Protein AF-A0A243SCW1-F1 (afdb_monomer_lite)

Sequence (104 aa):
MINEIIKKNAVKYGIISALFGVFATTFMYVIDINLFVNIGLGFGILGVYLLIGIILLSATKKEMQNKFSYKEAFTTYFLSALIGITISTAFSLLLFNVIDTEAR

Radius of gyration: 15.83 Å; chains: 1; bounding box: 39×26×42 Å

Foldseek 3Di:
DADPLLVVLLVVLLVVLQVLLLVVLVCCVVPDVCVVVPVVVVVVNVVVLVVSLVCSLVVSCVVVVNPADPVSSCSSSVSSPVSSCVNSVVSVCCCCVPVPVVSD

Structure (mmCIF, N/CA/C/O backbone):
data_AF-A0A243SCW1-F1
#
_entry.id   AF-A0A243SCW1-F1
#
loop_
_atom_site.group_PDB
_atom_site.id
_atom_site.type_symbol
_atom_site.label_atom_id
_atom_site.label_alt_id
_atom_site.label_comp_id
_atom_site.label_asym_id
_atom_site.label_entity_id
_atom_site.label_seq_id
_atom_site.pdbx_PDB_ins_code
_atom_site.Cartn_x
_atom_site.Cartn_y
_atom_site.Cartn_z
_atom_site.occupancy
_atom_site.B_iso_or_equiv
_atom_site.auth_seq_id
_atom_site.auth_comp_id
_atom_site.auth_asym_id
_atom_site.auth_atom_id
_atom_site.pdbx_PDB_model_num
ATOM 1 N N . MET A 1 1 ? -4.479 -9.022 22.146 1.00 74.06 1 MET A N 1
ATOM 2 C CA . MET A 1 1 ? -4.724 -9.553 20.787 1.00 74.06 1 MET A CA 1
ATOM 3 C C . MET A 1 1 ? -5.248 -8.429 19.909 1.00 74.06 1 MET A C 1
ATOM 5 O O . MET A 1 1 ? -5.885 -7.526 20.440 1.00 74.06 1 MET A O 1
ATOM 9 N N . ILE A 1 2 ? -4.917 -8.435 18.616 1.00 85.00 2 ILE A N 1
ATOM 10 C CA . ILE A 1 2 ? -5.414 -7.430 17.666 1.00 85.00 2 ILE A CA 1
ATOM 11 C C . ILE A 1 2 ? -6.901 -7.682 17.392 1.00 85.00 2 ILE A C 1
ATOM 13 O O . ILE A 1 2 ? -7.344 -8.826 17.435 1.00 85.00 2 ILE A O 1
ATOM 17 N N . ASN A 1 3 ? -7.670 -6.627 17.130 1.00 93.12 3 ASN A N 1
ATOM 18 C CA . ASN A 1 3 ? -9.074 -6.768 16.754 1.00 93.12 3 ASN A CA 1
ATOM 19 C C . ASN A 1 3 ? -9.181 -7.406 15.352 1.00 93.12 3 ASN A C 1
ATOM 21 O O . ASN A 1 3 ? -8.502 -6.972 14.421 1.00 93.12 3 ASN A O 1
ATOM 25 N N . GLU A 1 4 ? -10.047 -8.406 15.183 1.00 95.25 4 GLU A N 1
ATOM 26 C CA . GLU A 1 4 ? -10.215 -9.107 13.901 1.00 95.25 4 GLU A CA 1
ATOM 27 C C . GLU A 1 4 ? -10.690 -8.185 12.765 1.00 95.25 4 GLU A C 1
ATOM 29 O O . GLU A 1 4 ? -10.270 -8.355 11.621 1.00 95.25 4 GLU A O 1
ATOM 34 N N . ILE A 1 5 ? -11.487 -7.151 13.063 1.00 96.12 5 ILE A N 1
ATOM 35 C CA . ILE A 1 5 ? -11.906 -6.137 12.081 1.00 96.12 5 ILE A CA 1
ATOM 36 C C . ILE A 1 5 ? -10.687 -5.358 11.574 1.00 96.12 5 ILE A C 1
ATOM 38 O O . ILE A 1 5 ? -10.529 -5.188 10.365 1.00 96.12 5 ILE A O 1
ATOM 42 N N . ILE A 1 6 ? -9.797 -4.942 12.484 1.00 96.38 6 ILE A N 1
ATOM 43 C CA . ILE A 1 6 ? -8.549 -4.239 12.144 1.00 96.38 6 ILE A CA 1
ATOM 44 C C . ILE A 1 6 ? -7.691 -5.114 11.234 1.00 96.38 6 ILE A C 1
ATOM 46 O O . ILE A 1 6 ? -7.247 -4.655 10.185 1.00 96.38 6 ILE A O 1
ATOM 50 N N . LYS A 1 7 ? -7.489 -6.382 11.606 1.00 97.00 7 LYS A N 1
ATOM 51 C CA . LYS A 1 7 ? -6.690 -7.330 10.822 1.00 97.00 7 LYS A CA 1
ATOM 52 C C . LYS A 1 7 ? -7.281 -7.542 9.427 1.00 97.00 7 LYS A C 1
ATOM 54 O O . LYS A 1 7 ? -6.567 -7.409 8.436 1.00 97.00 7 LYS A O 1
ATOM 59 N N . LYS A 1 8 ? -8.584 -7.825 9.345 1.00 98.00 8 LYS A N 1
ATOM 60 C CA . LYS A 1 8 ? -9.307 -8.045 8.085 1.00 98.00 8 LYS A CA 1
ATOM 61 C C . LYS A 1 8 ? -9.193 -6.838 7.153 1.00 98.00 8 LYS A C 1
ATOM 63 O O . LYS A 1 8 ? -8.849 -6.999 5.982 1.00 98.00 8 LYS A O 1
ATOM 68 N N . ASN A 1 9 ? -9.456 -5.635 7.663 1.00 98.12 9 ASN A N 1
ATOM 69 C CA . ASN A 1 9 ? -9.432 -4.426 6.845 1.00 98.12 9 ASN A CA 1
ATOM 70 C C . ASN A 1 9 ? -8.008 -4.028 6.457 1.00 98.12 9 ASN A C 1
ATOM 72 O O . ASN A 1 9 ? -7.777 -3.713 5.292 1.00 98.12 9 ASN A O 1
ATOM 76 N N . ALA A 1 10 ? -7.039 -4.134 7.367 1.00 98.06 10 ALA A N 1
ATOM 77 C CA . ALA A 1 10 ? -5.641 -3.889 7.035 1.00 98.06 10 ALA A CA 1
ATOM 78 C C . ALA A 1 10 ? -5.153 -4.797 5.894 1.00 98.06 10 ALA A C 1
ATOM 80 O O . ALA A 1 10 ? -4.542 -4.310 4.948 1.00 98.06 10 ALA A O 1
ATOM 81 N N . VAL A 1 11 ? -5.482 -6.094 5.926 1.00 98.44 11 VAL A N 1
ATOM 82 C CA . VAL A 1 11 ? -5.130 -7.025 4.840 1.00 98.44 11 VAL A CA 1
ATOM 83 C C . VAL A 1 11 ? -5.835 -6.652 3.538 1.00 98.44 11 VAL A C 1
ATOM 85 O O . VAL A 1 11 ? -5.181 -6.533 2.504 1.00 98.44 11 VAL A O 1
ATOM 88 N N . LYS A 1 12 ? -7.152 -6.418 3.578 1.00 98.62 12 LYS A N 1
ATOM 89 C CA . LYS A 1 12 ? -7.940 -6.065 2.389 1.00 98.62 12 LYS A CA 1
ATOM 90 C C . LYS A 1 12 ? -7.382 -4.832 1.677 1.00 98.62 12 LYS A C 1
ATOM 92 O O . LYS A 1 12 ? -7.117 -4.886 0.480 1.00 98.62 12 LYS A O 1
ATOM 97 N N . TYR A 1 13 ? -7.219 -3.724 2.395 1.00 98.56 13 TYR A N 1
ATOM 98 C CA . TYR A 1 13 ? -6.745 -2.480 1.789 1.00 98.56 13 TYR A CA 1
ATOM 99 C C . TYR A 1 13 ? -5.239 -2.502 1.517 1.00 98.56 13 TYR A C 1
ATOM 101 O O . TYR A 1 13 ? -4.798 -1.866 0.568 1.00 98.56 13 TYR A O 1
ATOM 109 N N . GLY A 1 14 ? -4.463 -3.295 2.261 1.00 98.50 14 GLY A N 1
ATOM 110 C CA . GLY A 1 14 ? -3.059 -3.549 1.953 1.00 98.50 14 GLY A CA 1
ATOM 111 C C . GLY A 1 14 ? -2.881 -4.250 0.608 1.00 98.50 14 GLY A C 1
ATOM 112 O O . GLY A 1 14 ? -2.054 -3.824 -0.192 1.00 98.50 14 GLY A O 1
ATOM 113 N N . ILE A 1 15 ? -3.712 -5.255 0.311 1.00 98.62 15 ILE A N 1
ATOM 114 C CA . ILE A 1 15 ? -3.732 -5.921 -1.000 1.00 98.62 15 ILE A CA 1
ATOM 115 C C . ILE A 1 15 ? -4.191 -4.956 -2.102 1.00 98.62 15 ILE A C 1
ATOM 117 O O . ILE A 1 15 ? -3.603 -4.948 -3.178 1.00 98.62 15 ILE A O 1
ATOM 121 N N . ILE A 1 16 ? -5.194 -4.108 -1.847 1.00 98.56 16 ILE A N 1
ATOM 122 C CA . ILE A 1 16 ? -5.627 -3.084 -2.818 1.00 98.56 16 ILE A CA 1
ATOM 123 C C . ILE A 1 16 ? -4.477 -2.115 -3.137 1.00 98.56 16 ILE A C 1
ATOM 125 O O . ILE A 1 16 ? -4.198 -1.870 -4.309 1.00 98.56 16 ILE A O 1
ATOM 129 N N . SER A 1 17 ? -3.778 -1.609 -2.116 1.00 98.44 17 SER A N 1
ATOM 130 C CA . SER A 1 17 ? -2.594 -0.758 -2.287 1.00 98.44 17 SER A CA 1
ATOM 131 C C . SER A 1 17 ? -1.472 -1.472 -3.040 1.00 98.44 17 SER A C 1
ATOM 133 O O . SER A 1 17 ? -0.828 -0.859 -3.887 1.00 98.44 17 SER A O 1
ATOM 135 N N . ALA A 1 18 ? -1.250 -2.759 -2.759 1.00 98.44 18 ALA A N 1
ATOM 136 C CA . ALA A 1 18 ? -0.260 -3.570 -3.458 1.00 98.44 18 ALA A CA 1
ATOM 137 C C . ALA A 1 18 ? -0.590 -3.712 -4.948 1.00 98.44 18 ALA A C 1
ATOM 139 O O . ALA A 1 18 ? 0.259 -3.455 -5.794 1.00 98.44 18 ALA A O 1
ATOM 140 N N . LEU A 1 19 ? -1.832 -4.075 -5.279 1.00 98.44 19 LEU A N 1
ATOM 141 C CA . LEU A 1 19 ? -2.275 -4.207 -6.668 1.00 98.44 19 LEU A CA 1
ATOM 142 C C . LEU A 1 19 ? -2.133 -2.883 -7.417 1.00 98.44 19 LEU A C 1
ATOM 144 O O . LEU A 1 19 ? -1.602 -2.866 -8.524 1.00 98.44 19 LEU A O 1
ATOM 148 N N . PHE A 1 20 ? -2.549 -1.775 -6.800 1.00 98.38 20 PHE A N 1
ATOM 149 C CA . PHE A 1 20 ? -2.352 -0.449 -7.378 1.00 98.38 20 PHE A CA 1
ATOM 150 C C . PHE A 1 20 ? -0.869 -0.156 -7.637 1.00 98.38 20 PHE A C 1
ATOM 152 O O . PHE A 1 20 ? -0.530 0.270 -8.737 1.00 98.38 20 PHE A O 1
ATOM 159 N N . GLY A 1 21 ? 0.011 -0.425 -6.669 1.00 97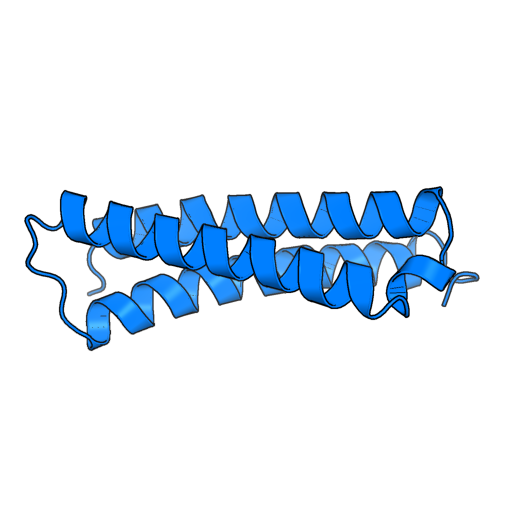.94 21 GLY A N 1
ATOM 160 C CA . GLY A 1 21 ? 1.452 -0.235 -6.825 1.00 97.94 21 GLY A CA 1
ATOM 161 C C . GLY A 1 21 ? 2.043 -1.077 -7.955 1.00 97.94 21 GLY A C 1
ATOM 162 O O . GLY A 1 21 ? 2.737 -0.535 -8.808 1.00 97.94 21 GLY A O 1
ATOM 163 N N . VAL A 1 22 ? 1.702 -2.367 -8.024 1.00 98.38 22 VAL A N 1
ATOM 164 C CA . VAL A 1 22 ? 2.131 -3.275 -9.103 1.00 98.38 22 VAL A CA 1
ATOM 165 C C . VAL A 1 22 ? 1.681 -2.760 -10.470 1.00 98.38 22 VAL A C 1
ATOM 167 O O . VAL A 1 22 ? 2.493 -2.684 -11.395 1.00 98.38 22 VAL A O 1
ATOM 170 N N . PHE A 1 23 ? 0.413 -2.360 -10.606 1.00 98.00 23 PHE A N 1
ATOM 171 C CA . PHE A 1 23 ? -0.088 -1.800 -11.860 1.00 98.00 23 PHE A CA 1
ATOM 172 C C . PHE A 1 23 ? 0.607 -0.489 -12.208 1.00 98.00 23 PHE A C 1
ATOM 174 O O . PHE A 1 23 ? 1.062 -0.341 -13.337 1.00 98.00 23 PHE A O 1
ATOM 181 N N . ALA A 1 24 ? 0.740 0.437 -11.258 1.00 97.38 24 ALA A N 1
ATOM 182 C CA . ALA A 1 24 ? 1.410 1.712 -11.484 1.00 97.38 24 ALA A CA 1
ATOM 183 C C . ALA A 1 24 ? 2.859 1.506 -11.951 1.00 97.38 24 ALA A C 1
ATOM 185 O O . ALA A 1 24 ? 3.255 2.074 -12.967 1.00 97.38 24 ALA A O 1
ATOM 186 N N . THR A 1 25 ? 3.624 0.648 -11.268 1.00 97.06 25 THR A N 1
ATOM 187 C CA . THR A 1 25 ? 4.993 0.286 -11.663 1.00 97.06 25 THR A CA 1
ATOM 188 C C . THR A 1 25 ? 5.027 -0.325 -13.061 1.00 97.06 25 THR A C 1
ATOM 190 O O . THR A 1 25 ? 5.843 0.092 -13.876 1.00 97.06 25 THR A O 1
ATOM 193 N N . THR A 1 26 ? 4.120 -1.256 -13.366 1.00 97.06 26 THR A N 1
ATOM 194 C CA . THR A 1 26 ? 4.063 -1.907 -14.685 1.00 97.06 26 THR A CA 1
ATOM 195 C C . THR A 1 26 ? 3.730 -0.910 -15.794 1.00 97.06 26 THR A C 1
ATOM 197 O O . THR A 1 26 ? 4.383 -0.915 -16.831 1.00 97.06 26 THR A O 1
ATOM 200 N N . PHE A 1 27 ? 2.748 -0.027 -15.589 1.00 96.88 27 PHE A N 1
ATOM 201 C CA . PHE A 1 27 ? 2.374 0.983 -16.581 1.00 96.88 27 PHE A CA 1
ATOM 202 C C . PHE A 1 27 ? 3.499 1.981 -16.836 1.00 96.88 27 PHE A C 1
ATOM 204 O O . PHE A 1 27 ? 3.786 2.273 -17.992 1.00 96.88 27 PHE A O 1
ATOM 211 N N . MET A 1 28 ? 4.147 2.483 -15.781 1.00 96.56 28 MET A N 1
ATOM 212 C CA . MET A 1 28 ? 5.291 3.383 -15.941 1.00 96.56 28 MET A CA 1
ATOM 213 C C . MET A 1 28 ? 6.424 2.690 -16.700 1.00 96.56 28 MET A C 1
ATOM 215 O O . MET A 1 28 ? 6.946 3.256 -17.650 1.00 96.56 28 MET A O 1
ATOM 219 N N . TYR A 1 29 ? 6.736 1.442 -16.346 1.00 96.25 29 TYR A N 1
ATOM 220 C CA . TYR A 1 29 ? 7.762 0.652 -17.023 1.00 96.25 29 TYR A CA 1
ATOM 221 C C . TYR A 1 29 ? 7.458 0.413 -18.514 1.00 96.25 29 TYR A C 1
ATOM 223 O O . TYR A 1 29 ? 8.327 0.632 -19.350 1.00 96.25 29 TYR A O 1
ATOM 231 N N . VAL A 1 30 ? 6.232 0.005 -18.863 1.00 96.25 30 VAL A N 1
ATOM 232 C CA . VAL A 1 30 ? 5.866 -0.337 -20.253 1.00 96.25 30 VAL A CA 1
ATOM 233 C C . VAL A 1 30 ? 5.711 0.898 -21.148 1.00 96.25 30 VAL A C 1
ATOM 235 O O . VAL A 1 30 ? 5.958 0.808 -22.348 1.00 96.25 30 VAL A O 1
ATOM 238 N N . ILE A 1 31 ? 5.263 2.033 -20.600 1.00 96.50 31 ILE A N 1
ATOM 239 C CA . ILE A 1 31 ? 5.009 3.248 -21.387 1.00 96.50 31 ILE A CA 1
ATOM 240 C C . ILE A 1 31 ? 6.297 4.048 -21.596 1.00 96.50 31 ILE A C 1
ATOM 242 O O . ILE A 1 31 ? 6.661 4.317 -22.738 1.00 96.50 31 ILE A O 1
ATOM 246 N N . ASP A 1 32 ? 6.942 4.472 -20.507 1.00 94.19 32 ASP A N 1
ATOM 247 C CA . ASP A 1 32 ? 8.178 5.259 -20.526 1.00 94.19 32 ASP A CA 1
ATOM 248 C C . ASP A 1 32 ? 8.780 5.301 -19.115 1.00 94.19 32 ASP A C 1
ATOM 250 O O . ASP A 1 32 ? 8.178 5.819 -18.169 1.00 94.19 32 ASP A O 1
ATOM 254 N N . ILE A 1 33 ? 10.009 4.810 -18.975 1.00 93.00 33 ILE A N 1
ATOM 255 C CA . ILE A 1 33 ? 10.715 4.762 -17.693 1.00 93.00 33 ILE A CA 1
ATOM 256 C C . ILE A 1 33 ? 10.930 6.153 -17.071 1.00 93.00 33 ILE A C 1
ATOM 258 O O . ILE A 1 33 ? 11.012 6.290 -15.848 1.00 93.00 33 ILE A O 1
ATOM 262 N N . ASN A 1 34 ? 10.935 7.222 -17.873 1.00 94.75 34 ASN A N 1
ATOM 263 C CA . ASN A 1 34 ? 11.045 8.590 -17.360 1.00 94.75 34 ASN A CA 1
ATOM 264 C C . ASN A 1 34 ? 9.819 9.017 -16.531 1.00 94.75 34 ASN A C 1
ATOM 266 O O . ASN A 1 34 ? 9.879 10.003 -15.791 1.00 94.75 34 ASN A O 1
ATOM 270 N N . LEU A 1 35 ? 8.710 8.271 -16.581 1.00 96.44 35 LEU A N 1
ATOM 271 C CA . LEU A 1 35 ? 7.537 8.534 -15.745 1.00 96.44 35 LE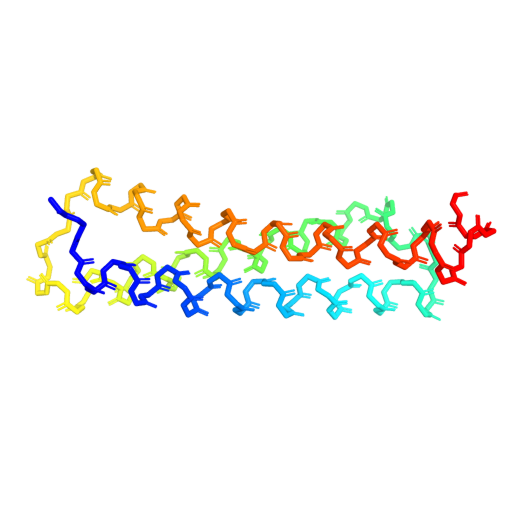U A CA 1
ATOM 272 C C . LEU A 1 35 ? 7.811 8.308 -14.250 1.00 96.44 35 LEU A C 1
ATOM 274 O O . LEU A 1 35 ? 7.161 8.954 -13.427 1.00 96.44 35 LEU A O 1
ATOM 278 N N . PHE A 1 36 ? 8.805 7.489 -13.880 1.00 94.69 36 PHE A N 1
ATOM 279 C CA . PHE A 1 36 ? 9.194 7.291 -12.476 1.00 94.69 36 PHE A CA 1
ATOM 280 C C . PHE A 1 36 ? 9.759 8.561 -11.819 1.00 94.69 36 PHE A C 1
ATOM 282 O O . PHE A 1 36 ? 9.630 8.728 -10.606 1.00 94.69 36 PHE A O 1
ATOM 289 N N . VAL A 1 37 ? 10.348 9.475 -12.601 1.00 95.75 37 VAL A N 1
ATOM 290 C CA . VAL A 1 37 ? 10.875 10.764 -12.110 1.00 95.75 37 VAL A CA 1
ATOM 291 C C . VAL A 1 37 ? 9.911 11.931 -12.348 1.00 95.75 37 VAL A C 1
ATOM 293 O O . VAL A 1 37 ? 10.206 13.076 -11.999 1.00 95.75 37 VAL A O 1
ATOM 296 N N . ASN A 1 38 ? 8.733 11.665 -12.918 1.00 97.38 38 ASN A N 1
ATOM 297 C CA . ASN A 1 38 ? 7.726 12.687 -13.153 1.00 97.38 38 ASN A CA 1
ATOM 298 C C . ASN A 1 38 ? 7.052 13.093 -11.832 1.00 97.38 38 ASN A C 1
ATOM 300 O O . ASN A 1 38 ? 6.235 12.365 -11.270 1.00 97.38 38 ASN A O 1
ATOM 304 N N . ILE A 1 39 ? 7.361 14.302 -11.360 1.00 96.31 39 ILE A N 1
ATOM 305 C CA . ILE A 1 39 ? 6.861 14.838 -10.085 1.00 96.31 39 ILE A CA 1
ATOM 306 C C . ILE A 1 39 ? 5.326 14.915 -10.054 1.00 96.31 39 ILE A C 1
ATOM 308 O O . ILE A 1 39 ? 4.713 14.602 -9.033 1.00 96.31 39 ILE A O 1
ATOM 312 N N . GLY A 1 40 ? 4.690 15.305 -11.164 1.00 96.25 40 GLY A N 1
ATOM 313 C CA . GLY A 1 40 ? 3.232 15.422 -11.250 1.00 96.25 40 GLY A CA 1
ATOM 314 C C . GLY A 1 40 ? 2.535 14.073 -11.076 1.00 96.25 40 GLY A C 1
ATOM 315 O O . GLY A 1 40 ? 1.602 13.953 -10.279 1.00 96.25 40 GLY A O 1
ATOM 31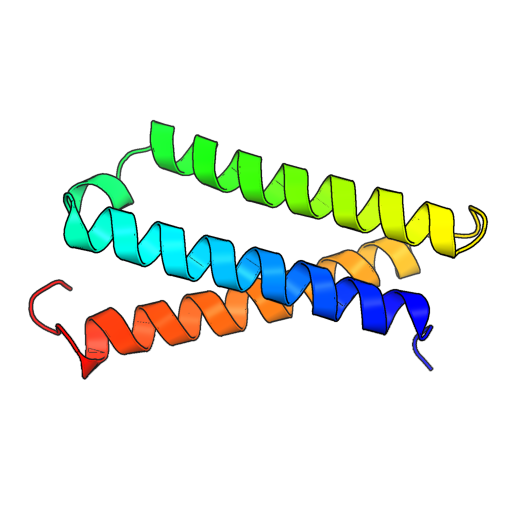6 N N . LEU A 1 41 ? 3.037 13.038 -11.755 1.00 96.38 41 LEU A N 1
ATOM 317 C CA . LEU A 1 41 ? 2.566 11.666 -11.564 1.00 96.38 41 LEU A CA 1
ATOM 318 C C . LEU A 1 41 ? 2.877 11.147 -10.162 1.00 96.38 41 LEU A C 1
ATOM 320 O O . LEU A 1 41 ? 2.015 10.509 -9.560 1.00 96.38 41 LEU A O 1
ATOM 324 N N . GLY A 1 42 ? 4.046 11.473 -9.606 1.00 96.19 42 GLY A N 1
ATOM 325 C CA . GLY A 1 42 ? 4.405 11.135 -8.229 1.00 96.19 42 GLY A CA 1
ATOM 326 C C . GLY A 1 42 ? 3.383 11.658 -7.212 1.00 96.19 42 GLY A C 1
ATOM 327 O O . GLY A 1 42 ? 2.893 10.894 -6.377 1.00 96.19 42 GLY A O 1
ATOM 328 N N . PHE A 1 43 ? 2.980 12.928 -7.325 1.00 97.44 43 PHE A N 1
ATOM 329 C CA . PHE A 1 43 ? 1.909 13.490 -6.493 1.00 97.44 43 PHE A CA 1
ATOM 330 C C . PHE A 1 43 ? 0.546 12.842 -6.760 1.00 97.44 43 PHE A C 1
ATOM 332 O O . PHE A 1 43 ? -0.212 12.619 -5.815 1.00 97.44 43 PHE A O 1
ATOM 339 N N . GLY A 1 44 ? 0.240 12.493 -8.013 1.00 97.94 44 GLY A N 1
ATOM 340 C CA . GLY A 1 44 ? -0.976 11.756 -8.361 1.00 97.94 44 GLY A CA 1
ATOM 341 C C . GLY A 1 44 ? -1.049 10.391 -7.670 1.00 97.94 44 GLY A C 1
ATOM 342 O O . GLY A 1 44 ? -2.037 10.083 -7.002 1.00 97.94 44 GLY A O 1
ATOM 343 N N . ILE A 1 45 ? 0.026 9.603 -7.756 1.00 97.12 45 ILE A N 1
ATOM 344 C CA . ILE A 1 45 ? 0.159 8.288 -7.110 1.00 97.12 45 ILE A CA 1
ATOM 345 C C . ILE A 1 45 ? 0.057 8.420 -5.586 1.00 97.12 45 ILE A C 1
ATOM 347 O O . ILE A 1 45 ? -0.674 7.657 -4.949 1.00 97.12 45 ILE A O 1
ATOM 351 N N . LEU A 1 46 ? 0.730 9.413 -4.994 1.00 96.75 46 LEU A N 1
ATOM 352 C CA . LEU A 1 46 ? 0.615 9.708 -3.563 1.00 96.75 46 LEU A CA 1
ATOM 353 C C . LEU A 1 46 ? -0.834 10.032 -3.171 1.00 96.75 46 LEU A C 1
ATOM 355 O O . LEU A 1 46 ? -1.325 9.532 -2.158 1.00 96.75 46 LEU A O 1
ATOM 359 N N . GLY A 1 47 ? -1.535 10.818 -3.991 1.00 98.25 47 GLY A N 1
ATOM 360 C CA . GLY A 1 47 ? -2.954 11.120 -3.817 1.00 98.25 47 GLY A CA 1
ATOM 361 C C . GLY A 1 47 ? -3.820 9.860 -3.776 1.00 98.25 47 GLY A C 1
ATOM 362 O O . GLY A 1 47 ? -4.659 9.727 -2.885 1.00 98.25 47 GLY A O 1
ATOM 363 N N . VAL A 1 48 ? -3.578 8.893 -4.667 1.00 98.12 48 VAL A N 1
ATOM 364 C CA . VAL A 1 48 ? -4.299 7.607 -4.655 1.00 98.12 48 VAL A CA 1
ATOM 365 C C . VAL A 1 48 ? -4.038 6.830 -3.361 1.00 98.12 48 VAL A C 1
ATOM 367 O O . VAL A 1 48 ? -4.992 6.358 -2.739 1.00 98.12 48 VAL A O 1
ATOM 370 N N . TYR A 1 49 ? -2.788 6.740 -2.895 1.00 97.81 49 TYR A N 1
ATOM 371 C CA . TYR A 1 49 ? -2.481 6.069 -1.623 1.00 97.81 49 TYR A CA 1
ATOM 372 C C . TYR A 1 49 ? -3.158 6.743 -0.422 1.00 97.81 49 TYR A C 1
ATOM 374 O O . TYR A 1 49 ? -3.684 6.050 0.455 1.00 97.81 49 TYR A O 1
ATOM 382 N N . LEU A 1 50 ? -3.209 8.079 -0.394 1.00 97.94 50 LEU A N 1
ATOM 383 C CA . LEU A 1 50 ? -3.932 8.825 0.640 1.00 97.94 50 LEU A CA 1
ATOM 384 C C . LEU A 1 50 ? -5.436 8.538 0.598 1.00 97.94 50 LEU A C 1
ATOM 386 O O . LEU A 1 50 ? -6.035 8.294 1.646 1.00 97.94 50 LEU A O 1
ATOM 390 N N . LEU A 1 51 ? -6.042 8.504 -0.592 1.00 98.50 51 LEU A N 1
ATOM 391 C CA . LEU A 1 51 ? -7.455 8.154 -0.757 1.00 98.50 51 LEU A CA 1
ATOM 392 C C . LEU A 1 51 ? -7.743 6.734 -0.258 1.00 98.50 51 LEU A C 1
ATOM 394 O O . LEU A 1 51 ? -8.705 6.539 0.486 1.00 98.50 51 LEU A O 1
ATOM 398 N N . ILE A 1 52 ? -6.893 5.757 -0.589 1.00 98.44 52 ILE A N 1
ATOM 399 C CA . ILE A 1 52 ? -7.020 4.386 -0.074 1.00 98.44 52 ILE A CA 1
ATOM 400 C C . ILE A 1 52 ? -6.935 4.379 1.459 1.00 98.44 52 ILE A C 1
ATOM 402 O O . ILE A 1 52 ? -7.763 3.742 2.112 1.00 98.44 52 ILE A O 1
ATOM 406 N N . GLY A 1 53 ? -5.988 5.121 2.043 1.00 98.12 53 GLY A N 1
ATOM 407 C CA . GLY A 1 53 ? -5.837 5.254 3.495 1.00 98.12 53 GLY A CA 1
ATOM 408 C C . GLY A 1 53 ? -7.057 5.881 4.180 1.00 98.12 53 GLY A C 1
ATOM 409 O O . GLY A 1 53 ? -7.518 5.372 5.205 1.00 98.12 53 GLY A O 1
ATOM 410 N N . ILE A 1 54 ? -7.629 6.937 3.595 1.00 98.38 54 ILE A N 1
ATOM 411 C CA . ILE A 1 54 ? -8.866 7.565 4.081 1.00 98.38 54 ILE A CA 1
ATOM 412 C C . ILE A 1 54 ? -10.015 6.553 4.039 1.00 98.38 54 ILE A C 1
ATOM 414 O O . ILE A 1 54 ? -10.685 6.346 5.051 1.00 98.38 54 ILE A O 1
ATOM 418 N N . ILE A 1 55 ? -10.211 5.873 2.904 1.00 98.56 55 ILE A N 1
ATOM 419 C CA . ILE A 1 55 ? -11.282 4.882 2.739 1.00 98.56 55 ILE A CA 1
ATOM 420 C C . ILE A 1 55 ? -11.118 3.734 3.746 1.00 98.56 55 ILE A C 1
ATOM 422 O O . ILE A 1 55 ? -12.101 3.340 4.376 1.00 98.56 55 ILE A O 1
ATOM 426 N N . LEU A 1 56 ? -9.897 3.231 3.945 1.00 98.50 56 LEU A N 1
ATOM 427 C CA . LEU A 1 56 ? -9.577 2.203 4.940 1.00 98.50 56 LEU A CA 1
ATOM 428 C C . LEU A 1 56 ? -10.013 2.621 6.349 1.00 98.50 56 LEU A C 1
ATOM 430 O O . LEU A 1 56 ? -10.700 1.863 7.044 1.00 98.50 56 LEU A O 1
ATOM 434 N N . LEU A 1 57 ? -9.602 3.813 6.787 1.00 98.31 57 LEU A N 1
ATOM 435 C CA . LEU A 1 57 ? -9.881 4.296 8.138 1.00 98.31 57 LEU A CA 1
ATOM 436 C C . LEU A 1 57 ? -11.374 4.581 8.328 1.00 98.31 57 LEU A C 1
ATOM 438 O O . LEU A 1 57 ? -11.941 4.203 9.355 1.00 98.31 57 LEU A O 1
ATOM 442 N N . SER A 1 58 ? -12.035 5.174 7.332 1.00 97.88 58 SER A N 1
ATOM 443 C CA . SER A 1 58 ? -13.480 5.422 7.353 1.00 97.88 58 SER A CA 1
ATOM 444 C C . SER A 1 58 ? -14.292 4.125 7.395 1.00 97.88 58 SER A C 1
ATOM 446 O O . SER A 1 58 ? -15.223 4.014 8.198 1.00 97.88 58 SER A O 1
ATOM 448 N N . ALA A 1 59 ? -13.933 3.128 6.581 1.00 97.62 59 ALA A N 1
ATOM 449 C CA . ALA A 1 59 ? -14.595 1.824 6.571 1.00 97.62 59 ALA A CA 1
ATOM 450 C C . ALA A 1 59 ? -14.417 1.096 7.911 1.00 97.62 59 ALA A C 1
ATOM 452 O O . ALA A 1 59 ? -15.392 0.636 8.506 1.00 97.62 59 ALA A O 1
ATOM 453 N N . THR A 1 60 ? -13.192 1.079 8.440 1.00 97.69 60 THR A N 1
ATOM 454 C CA . THR A 1 60 ? -12.884 0.421 9.719 1.00 97.69 60 THR A CA 1
ATOM 455 C C . THR A 1 60 ? -13.605 1.091 10.885 1.00 97.69 60 THR A C 1
ATOM 457 O O . THR A 1 60 ? -14.226 0.402 11.694 1.00 97.69 60 THR A O 1
ATOM 460 N N . LYS A 1 61 ? -13.631 2.430 10.932 1.00 97.12 61 LYS A N 1
ATOM 461 C CA . LYS A 1 61 ? -14.384 3.179 11.948 1.00 97.12 61 LYS A CA 1
ATOM 462 C C . LYS A 1 61 ? -15.869 2.809 11.957 1.00 97.12 61 LYS A C 1
ATOM 464 O O . LYS A 1 61 ? -16.457 2.656 13.029 1.00 97.12 61 LYS A O 1
ATOM 469 N N . LYS A 1 62 ? -16.469 2.663 10.771 1.00 96.75 62 LYS A N 1
ATOM 470 C CA . LYS A 1 62 ? -17.881 2.294 10.613 1.00 96.75 62 LYS A CA 1
ATOM 471 C C . LYS A 1 62 ? -18.152 0.873 11.117 1.00 96.75 62 LYS A C 1
ATOM 473 O O . LYS A 1 62 ? -19.109 0.670 11.859 1.00 96.75 62 LYS A O 1
ATOM 478 N N . GLU A 1 63 ? -17.301 -0.088 10.762 1.00 96.25 63 GLU A N 1
ATOM 479 C CA . GLU A 1 63 ? -17.4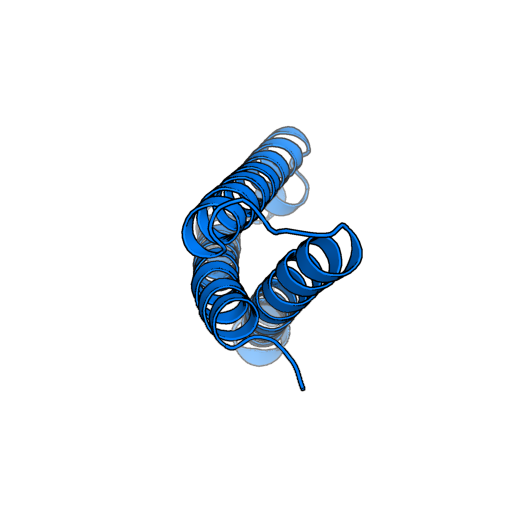20 -1.485 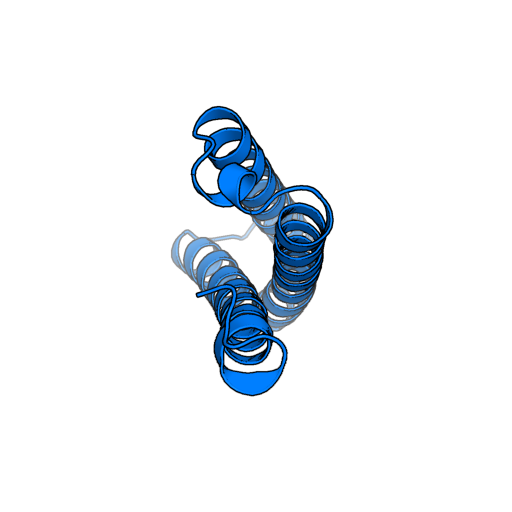11.213 1.00 96.25 63 GLU A CA 1
ATOM 480 C C . GLU A 1 63 ? -17.200 -1.645 12.724 1.00 96.25 63 GLU A C 1
ATOM 482 O O . GLU A 1 63 ? -17.818 -2.499 13.354 1.00 96.25 63 GLU A O 1
ATOM 487 N N . MET A 1 64 ? -16.387 -0.777 13.327 1.00 95.19 64 MET A N 1
ATOM 488 C CA . MET A 1 64 ? -16.159 -0.732 14.774 1.00 95.19 64 MET A CA 1
ATOM 489 C C . MET A 1 64 ? -17.238 0.049 15.548 1.00 95.19 64 MET A C 1
ATOM 491 O O . MET A 1 64 ? -17.016 0.441 16.694 1.00 95.19 64 MET A O 1
ATOM 495 N N . GLN A 1 65 ? -18.405 0.311 14.946 1.00 93.50 65 GLN A N 1
ATOM 496 C CA . GLN A 1 65 ? -19.505 1.059 15.577 1.00 93.50 65 GLN A CA 1
ATOM 497 C C . GLN A 1 65 ? -19.052 2.424 16.139 1.00 93.50 65 GLN A C 1
ATOM 499 O O . GLN A 1 65 ? -19.472 2.840 17.217 1.00 93.50 65 GLN A O 1
ATOM 504 N N . ASN A 1 66 ? -18.158 3.116 15.421 1.00 89.62 66 ASN A N 1
ATOM 505 C CA . ASN A 1 66 ? -17.525 4.384 15.812 1.00 89.62 66 ASN A CA 1
ATOM 506 C C . ASN A 1 66 ? -16.604 4.335 17.048 1.00 89.62 66 ASN A C 1
ATOM 508 O O . ASN A 1 66 ? -16.035 5.368 17.409 1.00 89.62 66 ASN A O 1
ATOM 512 N N . LYS A 1 67 ? -16.376 3.164 17.655 1.00 91.12 67 LYS A N 1
ATOM 513 C CA . LYS A 1 67 ? -15.360 2.961 18.699 1.00 91.12 67 LYS A CA 1
ATOM 514 C C . LYS A 1 67 ? -14.012 2.670 18.042 1.00 91.12 67 LYS A C 1
ATOM 516 O O . LYS A 1 67 ? -13.640 1.517 17.874 1.00 91.12 67 LYS A O 1
ATOM 521 N N . PHE A 1 68 ? -13.313 3.722 17.624 1.00 94.44 68 PHE A N 1
ATOM 522 C CA . PHE A 1 68 ? -12.040 3.603 16.909 1.00 94.44 68 PHE A CA 1
ATOM 523 C C . PHE A 1 68 ? -11.006 4.564 17.492 1.00 94.44 68 PHE A C 1
ATOM 525 O O . PHE A 1 68 ? -10.975 5.750 17.155 1.00 94.44 68 PHE A O 1
ATOM 532 N N . SER A 1 69 ? -10.202 4.061 18.427 1.00 95.56 69 SER A N 1
ATOM 533 C CA . SER A 1 69 ? -9.164 4.846 19.097 1.00 95.56 69 SER A CA 1
ATOM 534 C C . SER A 1 69 ? -8.002 5.174 18.154 1.00 95.56 69 SER A C 1
ATOM 536 O O . SER A 1 69 ? -7.782 4.499 17.148 1.00 95.56 69 SER A O 1
ATOM 538 N N . TYR A 1 70 ? -7.190 6.176 18.507 1.00 95.00 70 TYR A N 1
ATOM 539 C CA . TYR A 1 70 ? -5.990 6.524 17.737 1.00 95.00 70 TYR A CA 1
ATOM 540 C C . TYR A 1 70 ? -5.038 5.331 17.558 1.00 95.00 70 TYR A C 1
ATOM 542 O O . TYR A 1 70 ? -4.545 5.092 16.459 1.00 95.00 70 TYR A O 1
ATOM 550 N N . LYS A 1 71 ? -4.819 4.539 18.617 1.00 95.50 71 LYS A N 1
ATOM 551 C CA . LYS A 1 71 ? -3.965 3.344 18.565 1.00 95.50 71 LYS A CA 1
ATOM 552 C C . LYS A 1 71 ? -4.469 2.344 17.526 1.00 95.50 71 LYS A C 1
ATOM 554 O O . LYS A 1 71 ? -3.672 1.778 16.781 1.00 95.50 71 LYS A O 1
ATOM 559 N N . GLU A 1 72 ? -5.778 2.125 17.473 1.00 96.44 72 GLU A N 1
ATOM 560 C CA . GLU A 1 72 ? -6.406 1.210 16.519 1.00 96.44 72 GLU A CA 1
ATOM 561 C C . GLU A 1 72 ? -6.348 1.761 15.095 1.00 96.44 72 GLU A C 1
ATOM 563 O O . GLU A 1 72 ? -6.006 1.016 14.178 1.00 96.44 72 GLU A O 1
ATOM 568 N N . ALA A 1 73 ? -6.592 3.060 14.912 1.00 97.00 73 ALA A N 1
ATOM 569 C CA . ALA A 1 73 ? -6.468 3.731 13.622 1.00 97.00 73 ALA A CA 1
ATOM 570 C C . ALA A 1 73 ? -5.041 3.654 13.072 1.00 97.00 73 ALA A C 1
ATOM 572 O O . ALA A 1 73 ? -4.838 3.206 11.943 1.00 97.00 73 ALA A O 1
ATOM 573 N N . PHE A 1 74 ? -4.051 3.993 13.898 1.00 97.31 74 PHE A N 1
ATOM 574 C CA . PHE A 1 74 ? -2.640 3.872 13.549 1.00 97.31 74 PHE A CA 1
ATOM 575 C C . PHE A 1 74 ? -2.278 2.429 13.196 1.00 97.31 74 PHE A C 1
ATOM 577 O O . PHE A 1 74 ? -1.694 2.184 12.147 1.00 97.31 74 PHE A O 1
ATOM 584 N N . THR A 1 75 ? -2.678 1.463 14.027 1.00 97.44 75 THR A N 1
ATOM 585 C CA . THR A 1 75 ? -2.396 0.037 13.793 1.00 97.44 75 THR A CA 1
ATOM 586 C C . THR A 1 75 ? -3.021 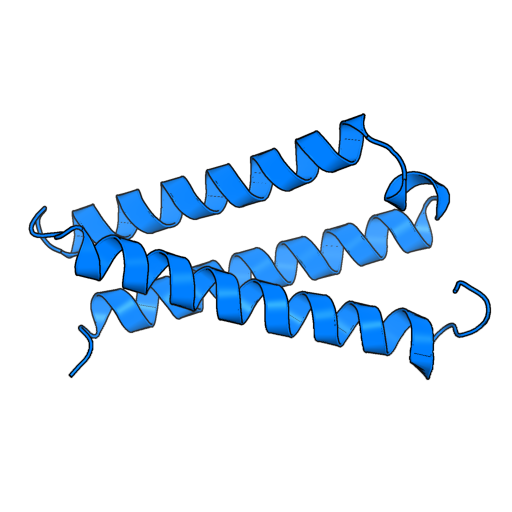-0.453 12.484 1.00 97.44 75 THR A C 1
ATOM 588 O O . THR A 1 75 ? -2.380 -1.176 11.725 1.00 97.44 75 THR A O 1
ATOM 591 N N . THR A 1 76 ? -4.255 -0.031 12.195 1.00 98.12 76 THR A N 1
ATOM 592 C CA . THR A 1 76 ? -4.975 -0.367 10.959 1.00 98.12 76 THR A CA 1
ATOM 593 C C . THR A 1 76 ? -4.240 0.166 9.732 1.00 98.12 76 THR A C 1
ATOM 595 O O . THR A 1 76 ? -3.964 -0.591 8.800 1.00 98.12 76 THR A O 1
ATOM 598 N N . TYR A 1 77 ? -3.893 1.457 9.742 1.00 98.31 77 TYR A N 1
ATOM 599 C CA . TYR A 1 77 ? -3.170 2.092 8.643 1.00 98.31 77 TYR A CA 1
ATOM 600 C C . TYR A 1 77 ? -1.776 1.491 8.464 1.00 98.31 77 TYR A C 1
ATOM 602 O O . TYR A 1 77 ? -1.410 1.117 7.354 1.00 98.31 77 TYR A O 1
ATOM 610 N N . PHE A 1 78 ? -1.024 1.339 9.555 1.00 98.12 78 PHE A N 1
ATOM 611 C CA . PHE A 1 78 ? 0.339 0.820 9.533 1.00 98.12 78 PHE A CA 1
ATOM 612 C C . PHE A 1 78 ? 0.404 -0.589 8.939 1.00 98.12 78 PHE A C 1
ATOM 614 O O . PHE A 1 78 ? 1.214 -0.833 8.050 1.00 98.12 78 PHE A O 1
ATOM 621 N N . LEU A 1 79 ? -0.473 -1.504 9.367 1.00 98.19 79 LEU A N 1
ATOM 622 C CA . LEU A 1 79 ? -0.500 -2.866 8.826 1.00 98.19 79 LEU A CA 1
ATOM 623 C C . LEU A 1 79 ? -0.896 -2.895 7.347 1.00 98.19 79 LEU A C 1
ATOM 625 O O . LEU A 1 79 ? -0.295 -3.633 6.569 1.00 98.19 79 LEU A O 1
ATOM 629 N N . SER A 1 80 ? -1.870 -2.074 6.947 1.00 98.50 80 SER A N 1
ATOM 630 C CA . SER A 1 80 ? -2.250 -1.948 5.538 1.00 98.50 80 SER A CA 1
ATOM 631 C C . SER A 1 80 ? -1.098 -1.417 4.687 1.00 98.50 80 SER A C 1
ATOM 633 O O . SER A 1 80 ? -0.825 -1.960 3.618 1.00 98.50 80 SER A O 1
ATOM 635 N N . ALA A 1 81 ? -0.424 -0.365 5.152 1.00 98.12 81 ALA A N 1
ATOM 636 C CA . ALA A 1 81 ? 0.706 0.239 4.460 1.00 98.12 81 ALA A CA 1
ATOM 637 C C . ALA A 1 81 ? 1.883 -0.737 4.368 1.00 98.12 81 ALA A C 1
ATOM 639 O O . ALA A 1 81 ? 2.467 -0.869 3.298 1.00 98.12 81 ALA A O 1
ATOM 640 N N . LEU A 1 82 ? 2.181 -1.468 5.446 1.00 98.38 82 LEU A N 1
ATOM 641 C CA . LEU A 1 82 ? 3.232 -2.482 5.470 1.00 98.38 82 LEU A CA 1
ATOM 642 C C . LEU A 1 82 ? 2.999 -3.550 4.395 1.00 98.38 82 LEU A C 1
ATOM 644 O O . LEU A 1 82 ? 3.889 -3.796 3.592 1.00 98.38 82 LEU A O 1
ATOM 648 N N . ILE A 1 83 ? 1.793 -4.125 4.322 1.00 98.44 83 ILE A N 1
ATOM 649 C CA . ILE A 1 83 ? 1.445 -5.124 3.297 1.00 98.44 83 ILE A CA 1
ATOM 650 C C . ILE A 1 83 ? 1.589 -4.534 1.889 1.00 98.44 83 ILE A C 1
ATOM 652 O O . ILE A 1 83 ? 2.228 -5.142 1.030 1.00 98.44 83 ILE A O 1
ATOM 656 N N . GLY A 1 84 ? 1.020 -3.345 1.668 1.00 98.00 84 GLY A N 1
ATOM 657 C CA . GLY A 1 84 ? 1.071 -2.664 0.376 1.00 98.00 84 GLY A CA 1
ATOM 658 C C . GLY A 1 84 ? 2.501 -2.402 -0.092 1.00 98.00 84 GLY A C 1
ATOM 659 O O . GLY A 1 84 ? 2.857 -2.748 -1.215 1.00 98.00 84 GLY A O 1
ATOM 660 N N . ILE A 1 85 ? 3.338 -1.843 0.785 1.00 96.81 85 ILE A N 1
ATOM 661 C CA . ILE A 1 85 ? 4.739 -1.526 0.493 1.00 96.81 85 ILE A CA 1
ATOM 662 C C . ILE A 1 85 ? 5.546 -2.804 0.278 1.00 96.81 85 ILE A C 1
ATOM 664 O O . ILE A 1 85 ? 6.286 -2.885 -0.696 1.00 96.81 85 ILE A O 1
ATOM 668 N N . THR A 1 86 ? 5.413 -3.809 1.146 1.00 98.38 86 THR A N 1
ATOM 669 C CA . THR A 1 86 ? 6.188 -5.050 1.023 1.00 98.38 86 THR A CA 1
ATOM 670 C C . THR A 1 86 ? 5.933 -5.735 -0.317 1.00 98.38 86 THR A C 1
ATOM 672 O O . THR A 1 86 ? 6.894 -6.100 -0.990 1.00 98.38 86 THR A O 1
ATOM 675 N N . ILE A 1 87 ? 4.671 -5.874 -0.735 1.00 98.12 87 ILE A N 1
ATOM 676 C CA . ILE A 1 87 ? 4.336 -6.542 -2.001 1.00 98.12 87 ILE A CA 1
ATOM 677 C C . ILE A 1 87 ? 4.774 -5.694 -3.203 1.00 98.12 87 ILE A C 1
ATOM 679 O O . ILE A 1 87 ? 5.428 -6.220 -4.102 1.00 98.12 87 ILE A O 1
ATOM 683 N N . SER A 1 88 ? 4.471 -4.392 -3.213 1.00 96.75 88 SER A N 1
ATOM 684 C CA . SER A 1 88 ? 4.853 -3.500 -4.319 1.00 96.75 88 SER A CA 1
ATOM 685 C C . SER A 1 88 ? 6.371 -3.409 -4.492 1.00 96.75 88 SER A C 1
ATOM 687 O O . SER A 1 88 ? 6.875 -3.468 -5.613 1.00 96.75 88 SER A O 1
ATOM 689 N N . THR A 1 89 ? 7.120 -3.323 -3.390 1.00 96.88 89 THR A N 1
ATOM 690 C CA . THR A 1 89 ? 8.588 -3.311 -3.423 1.00 96.88 89 THR A CA 1
ATOM 691 C C . THR A 1 89 ? 9.140 -4.657 -3.870 1.00 96.88 89 THR A C 1
ATOM 693 O O . THR A 1 89 ? 10.045 -4.679 -4.697 1.00 96.88 89 THR A O 1
ATOM 696 N N . ALA A 1 90 ? 8.594 -5.778 -3.387 1.00 98.25 90 ALA A N 1
ATOM 697 C CA . ALA A 1 90 ? 9.018 -7.103 -3.838 1.00 98.25 90 ALA A CA 1
ATOM 698 C C . ALA A 1 90 ? 8.814 -7.280 -5.351 1.00 98.25 90 ALA A C 1
ATOM 700 O O . ALA A 1 90 ? 9.703 -7.791 -6.027 1.00 98.25 90 ALA A O 1
ATOM 701 N N . PHE A 1 91 ? 7.688 -6.802 -5.892 1.00 98.00 91 PHE A N 1
ATOM 702 C CA . PHE A 1 91 ? 7.446 -6.790 -7.334 1.00 98.00 91 PHE A CA 1
ATOM 703 C C . PHE A 1 91 ? 8.452 -5.910 -8.083 1.00 98.00 91 PHE A C 1
ATOM 705 O O . PHE A 1 91 ? 9.038 -6.368 -9.056 1.00 98.00 91 PHE A O 1
ATOM 712 N N . SER A 1 92 ? 8.694 -4.682 -7.616 1.00 96.00 92 SER A N 1
ATOM 713 C CA . SER A 1 92 ? 9.670 -3.774 -8.237 1.00 96.00 92 SER A CA 1
ATOM 714 C C . SER A 1 92 ? 11.084 -4.371 -8.239 1.00 96.00 92 SER A C 1
ATOM 716 O O . SER A 1 92 ? 11.769 -4.362 -9.260 1.00 96.00 92 SER A O 1
ATOM 718 N N . LEU A 1 93 ? 11.500 -4.982 -7.124 1.00 96.62 93 LEU A N 1
ATOM 719 C CA . LEU A 1 93 ? 12.775 -5.693 -7.037 1.00 96.62 93 LEU A CA 1
ATOM 720 C C . LEU A 1 93 ? 12.840 -6.847 -8.039 1.00 96.62 93 LEU A C 1
ATOM 722 O O . LEU A 1 93 ? 13.841 -6.974 -8.738 1.00 96.62 93 LEU A O 1
ATOM 726 N N . LEU A 1 94 ? 11.784 -7.656 -8.134 1.00 97.62 94 LEU A N 1
ATOM 727 C CA . LEU A 1 94 ? 11.704 -8.765 -9.082 1.00 97.62 94 LEU A CA 1
ATOM 728 C C . LEU A 1 94 ? 11.766 -8.274 -10.536 1.00 97.62 94 LEU A C 1
ATOM 730 O O . LEU A 1 94 ? 12.507 -8.841 -11.336 1.00 97.62 94 LEU A O 1
ATOM 734 N N . LEU A 1 95 ? 11.046 -7.200 -10.866 1.00 96.50 95 LEU A N 1
ATOM 735 C CA . LEU A 1 95 ? 11.038 -6.619 -12.205 1.00 96.50 95 LEU A CA 1
ATOM 736 C C . LEU A 1 95 ? 12.438 -6.135 -12.607 1.00 96.50 95 LEU A C 1
ATOM 738 O O . LEU A 1 95 ? 12.977 -6.616 -13.595 1.00 96.50 95 LEU A O 1
ATOM 742 N N . PHE A 1 96 ? 13.056 -5.263 -11.809 1.00 95.31 96 PHE A N 1
ATOM 743 C CA . PHE A 1 96 ? 14.300 -4.582 -12.193 1.00 95.31 96 PHE A CA 1
ATOM 744 C C . PHE A 1 96 ? 15.595 -5.332 -11.842 1.00 95.31 96 PHE A C 1
ATOM 746 O O . PHE A 1 96 ? 16.671 -4.928 -12.270 1.00 95.31 96 PHE A O 1
ATOM 753 N N . ASN A 1 97 ? 15.542 -6.394 -11.029 1.00 95.81 97 ASN A N 1
ATOM 754 C CA . ASN A 1 97 ? 16.742 -7.168 -10.663 1.00 95.81 97 ASN A CA 1
ATOM 755 C C . ASN A 1 97 ? 16.729 -8.604 -11.194 1.00 95.81 97 ASN A C 1
ATOM 757 O O . ASN A 1 97 ? 17.758 -9.271 -11.111 1.00 95.81 97 ASN A O 1
ATOM 761 N N . VAL A 1 98 ? 15.595 -9.101 -11.700 1.00 96.31 98 VAL A N 1
ATOM 762 C CA . VAL A 1 98 ? 15.487 -10.480 -12.207 1.00 96.31 98 VAL A CA 1
ATOM 763 C C . VAL A 1 98 ? 14.928 -10.531 -13.627 1.00 96.31 98 VAL A C 1
ATOM 765 O O . VAL A 1 98 ? 15.453 -11.294 -14.431 1.00 96.31 98 VAL A O 1
ATOM 768 N N . ILE A 1 99 ? 13.882 -9.758 -13.943 1.00 95.00 99 ILE A N 1
ATOM 769 C CA . ILE A 1 99 ? 13.232 -9.808 -15.266 1.00 95.00 99 ILE A CA 1
ATOM 770 C C . ILE A 1 99 ? 13.958 -8.931 -16.290 1.00 95.00 99 ILE A C 1
ATOM 772 O O . ILE A 1 99 ? 14.335 -9.426 -17.347 1.00 95.00 99 ILE A O 1
ATOM 776 N N . ASP A 1 100 ? 14.135 -7.647 -15.987 1.00 93.94 100 ASP A N 1
ATOM 777 C CA . ASP A 1 100 ? 14.792 -6.677 -16.860 1.00 93.94 100 ASP A CA 1
ATOM 778 C C . ASP A 1 100 ? 15.837 -5.900 -16.063 1.00 93.94 100 ASP A C 1
ATOM 780 O O . ASP A 1 100 ? 15.576 -4.860 -15.457 1.00 93.94 100 ASP A O 1
ATOM 784 N N . THR A 1 101 ? 17.036 -6.471 -16.026 1.00 90.81 101 THR A N 1
ATOM 785 C CA . THR A 1 101 ? 18.175 -5.908 -15.303 1.00 90.81 101 THR A CA 1
ATOM 786 C C . THR A 1 101 ? 18.813 -4.721 -16.017 1.00 90.81 101 THR A C 1
ATOM 788 O O . THR A 1 101 ? 19.570 -3.986 -15.387 1.00 90.81 101 THR A O 1
ATOM 791 N N . GLU A 1 102 ? 18.557 -4.553 -17.319 1.00 90.25 102 GLU A N 1
ATOM 792 C CA . GLU A 1 102 ? 19.118 -3.453 -18.114 1.00 90.25 102 GLU A CA 1
ATOM 793 C C . GLU A 1 102 ? 18.341 -2.147 -17.902 1.00 90.25 102 GLU A C 1
ATOM 795 O O . GLU A 1 102 ? 18.908 -1.070 -18.064 1.00 90.25 102 GLU A O 1
ATOM 800 N N . ALA A 1 103 ? 17.079 -2.232 -17.468 1.00 81.00 103 ALA A N 1
ATOM 801 C CA . ALA A 1 103 ? 16.228 -1.085 -17.147 1.00 81.00 103 ALA A CA 1
ATOM 802 C C . ALA A 1 103 ? 16.522 -0.403 -15.792 1.00 81.00 103 ALA A C 1
ATOM 804 O O . ALA A 1 103 ? 15.739 0.444 -15.361 1.00 81.00 103 ALA A O 1
ATOM 805 N N . ARG A 1 104 ? 17.596 -0.776 -15.087 1.00 66.06 104 ARG A N 1
ATOM 806 C CA . ARG A 1 104 ? 17.968 -0.179 -13.793 1.00 66.06 104 ARG A CA 1
ATOM 807 C C . ARG A 1 104 ? 18.593 1.213 -13.920 1.00 66.06 104 ARG A C 1
ATOM 809 O O . ARG A 1 104 ? 19.447 1.405 -14.809 1.00 66.06 104 ARG A O 1
#

Secondary structure (DSSP, 8-state):
---HHHHHHHHHHHHHHHHHHHHHHHHHHHH-GGGGG-HHHHHHHHHHHHHHHHHHHHHHHHHTTT---HHHHHHHHHHHHHHHHHHHHHHHHHIIIII-STT-

pLDDT: mean 96.02, std 4.53, range [66.06, 98.62]